Protein AF-A0A2D5BU20-F1 (afdb_monomer_lite)

Sequence (70 aa):
MWRYLKRETNPRNLGSILADLGIIGWNLHNAGNDAVYTLQAMIGIAIKHIEEKQKKRDVKDLEKKIRISE

Radius of gyration: 17.11 Å; chains: 1; bounding box: 43×15×43 Å

Foldseek 3Di:
DVCVLVVNPDDDDLCVLCVVLVHHQDPCVDPVSVVVSVVVSVVSSVVVVVVVVVVVVVVVVVVVVVVVVD

Secondary structure (DSSP, 8-state):
-HHHHHT--S---HHHHHHHTT-----TTSHHHHHHHHHHHHHHHHHHHHHHHHHHHHHHHHHHHHHHH-

pLDDT: mean 93.31, std 5.1, range [72.56, 97.88]

Structure (mmCIF, N/CA/C/O backbone):
data_AF-A0A2D5BU20-F1
#
_entry.id   AF-A0A2D5BU20-F1
#
loop_
_atom_site.group_PDB
_atom_site.id
_atom_site.type_symbol
_atom_site.label_atom_id
_atom_site.label_alt_id
_atom_site.label_comp_id
_atom_site.label_asym_id
_atom_site.label_entity_id
_atom_site.label_seq_id
_atom_site.pdbx_PDB_ins_code
_atom_site.Cartn_x
_atom_site.Cartn_y
_atom_site.Cartn_z
_atom_site.occupancy
_atom_site.B_iso_or_equiv
_atom_site.auth_seq_id
_atom_site.auth_comp_id
_atom_site.auth_asym_id
_atom_site.auth_atom_id
_atom_site.pdbx_PDB_model_num
ATOM 1 N N . MET A 1 1 ? 7.120 3.849 5.781 1.00 75.31 1 MET A N 1
ATOM 2 C CA . MET A 1 1 ? 5.641 3.905 5.811 1.00 75.31 1 MET A CA 1
ATOM 3 C C . MET A 1 1 ? 4.998 2.540 6.083 1.00 75.31 1 MET A C 1
ATOM 5 O O . MET A 1 1 ? 4.330 2.405 7.097 1.00 75.31 1 MET A O 1
ATOM 9 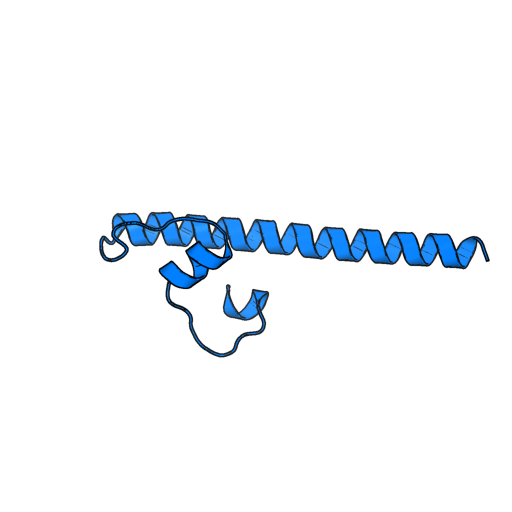N N . TRP A 1 2 ? 5.235 1.511 5.255 1.00 84.69 2 TRP A N 1
ATOM 10 C CA . TRP A 1 2 ? 4.589 0.190 5.405 1.00 84.69 2 TRP A CA 1
ATOM 11 C C . TRP A 1 2 ? 4.800 -0.479 6.773 1.00 84.69 2 TRP A C 1
ATOM 13 O O . TRP A 1 2 ? 3.838 -0.859 7.431 1.00 84.69 2 TRP A O 1
ATOM 23 N N . ARG A 1 3 ? 6.053 -0.529 7.245 1.00 85.69 3 ARG A N 1
ATOM 24 C CA . ARG A 1 3 ? 6.428 -1.061 8.571 1.00 85.69 3 ARG A CA 1
ATOM 25 C C . ARG A 1 3 ? 5.641 -0.422 9.714 1.00 85.69 3 ARG A C 1
ATOM 27 O O . ARG A 1 3 ? 5.189 -1.113 10.617 1.00 85.69 3 ARG A O 1
ATOM 34 N N . TYR A 1 4 ? 5.436 0.893 9.642 1.00 83.38 4 TYR A N 1
ATOM 35 C CA . TYR A 1 4 ? 4.645 1.625 10.626 1.00 83.38 4 TYR A CA 1
ATOM 36 C C . TYR A 1 4 ? 3.163 1.236 10.553 1.00 83.38 4 TYR A C 1
ATOM 38 O O . TYR A 1 4 ? 2.568 0.925 11.581 1.00 83.38 4 TYR A O 1
ATOM 46 N N . LEU A 1 5 ? 2.589 1.186 9.342 1.00 81.94 5 LEU A N 1
ATOM 47 C CA . LEU A 1 5 ? 1.190 0.801 9.141 1.00 81.94 5 LEU A CA 1
ATOM 48 C C . LEU A 1 5 ? 0.910 -0.623 9.651 1.00 81.94 5 LEU A C 1
ATOM 50 O O . LEU A 1 5 ? -0.070 -0.844 10.354 1.00 81.94 5 LEU A O 1
ATOM 54 N N . LYS A 1 6 ? 1.774 -1.586 9.313 1.00 85.06 6 LYS A N 1
ATOM 55 C CA . LYS A 1 6 ? 1.593 -3.006 9.649 1.00 85.06 6 LYS A CA 1
ATOM 56 C C . LYS A 1 6 ? 2.198 -3.432 10.984 1.00 85.06 6 LYS A C 1
ATOM 58 O O . LYS A 1 6 ? 1.988 -4.566 11.393 1.00 85.06 6 LYS A O 1
ATOM 63 N N . ARG A 1 7 ? 2.909 -2.535 11.675 1.00 86.31 7 ARG A N 1
ATOM 64 C CA . ARG A 1 7 ? 3.697 -2.841 12.885 1.00 86.31 7 ARG A CA 1
ATOM 65 C C . ARG A 1 7 ? 4.690 -3.992 12.666 1.00 86.31 7 ARG A C 1
ATOM 67 O O . ARG A 1 7 ? 4.937 -4.792 13.560 1.00 86.31 7 ARG A O 1
ATOM 74 N N . GLU A 1 8 ? 5.265 -4.055 11.469 1.00 89.12 8 GLU A N 1
ATOM 75 C CA . GLU A 1 8 ? 6.246 -5.070 11.081 1.00 89.12 8 GLU A CA 1
ATOM 76 C C . GLU A 1 8 ? 7.670 -4.518 11.213 1.00 89.12 8 GLU A C 1
ATOM 78 O O . GLU A 1 8 ? 7.964 -3.385 10.818 1.00 89.12 8 GLU A O 1
ATOM 83 N N . THR A 1 9 ? 8.584 -5.327 11.747 1.00 86.75 9 THR A N 1
ATOM 84 C CA . THR A 1 9 ? 9.993 -4.946 11.914 1.00 86.75 9 THR A CA 1
ATOM 85 C C . THR A 1 9 ? 10.815 -5.20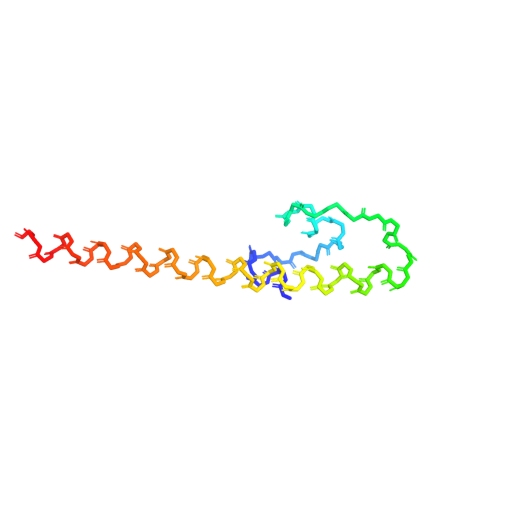3 10.658 1.00 86.75 9 THR A C 1
ATOM 87 O O . THR A 1 9 ? 11.711 -4.407 10.366 1.00 86.75 9 THR A O 1
ATOM 90 N N . ASN A 1 10 ? 10.476 -6.240 9.892 1.00 88.88 10 ASN A N 1
ATOM 91 C CA . ASN A 1 10 ? 11.204 -6.640 8.692 1.00 88.88 10 ASN A CA 1
ATOM 92 C C . ASN A 1 10 ? 10.874 -5.737 7.490 1.00 88.88 10 ASN A C 1
ATOM 94 O O . ASN A 1 10 ? 9.718 -5.340 7.308 1.00 88.88 10 ASN A O 1
ATOM 98 N N . PRO A 1 11 ? 11.869 -5.387 6.654 1.00 85.00 11 PRO A N 1
ATOM 99 C CA . PRO A 1 11 ? 11.611 -4.704 5.395 1.00 85.00 11 PRO A CA 1
ATOM 100 C C . PRO A 1 11 ? 10.871 -5.637 4.430 1.00 85.00 11 PRO A C 1
ATOM 102 O O . PRO A 1 11 ? 11.110 -6.842 4.400 1.00 85.00 11 PRO A O 1
ATOM 105 N N . ARG A 1 12 ? 9.988 -5.063 3.612 1.00 91.44 12 ARG A N 1
ATOM 106 C CA . ARG A 1 12 ? 9.319 -5.764 2.513 1.00 91.44 12 ARG A CA 1
ATOM 107 C C . ARG A 1 12 ? 9.767 -5.166 1.187 1.00 91.44 12 ARG A C 1
ATOM 109 O O . ARG A 1 12 ? 10.008 -3.962 1.111 1.00 91.44 12 ARG A O 1
ATOM 116 N N . ASN A 1 13 ? 9.856 -6.002 0.157 1.00 93.88 13 ASN A N 1
ATOM 117 C CA . ASN A 1 13 ? 10.076 -5.524 -1.205 1.00 93.88 13 ASN A CA 1
ATOM 118 C C . ASN A 1 13 ? 8.812 -4.822 -1.741 1.00 93.88 13 ASN A C 1
ATOM 120 O O . ASN A 1 13 ? 7.705 -5.032 -1.233 1.00 93.88 13 ASN A O 1
ATOM 124 N N . LEU A 1 14 ? 8.987 -3.991 -2.771 1.00 94.88 14 LEU A N 1
ATOM 125 C CA . LEU A 1 14 ? 7.906 -3.200 -3.360 1.00 94.88 14 LEU A CA 1
ATOM 126 C C . LEU A 1 14 ? 6.768 -4.087 -3.891 1.00 94.88 14 LEU A C 1
ATOM 128 O O . LEU A 1 14 ? 5.608 -3.815 -3.603 1.00 94.88 14 LEU A O 1
ATOM 132 N N . GLY A 1 15 ? 7.090 -5.191 -4.572 1.00 95.88 15 GLY A N 1
ATOM 133 C CA . GLY A 1 15 ? 6.097 -6.120 -5.120 1.00 95.88 15 GLY A CA 1
ATOM 134 C C . GLY A 1 15 ? 5.163 -6.712 -4.062 1.00 95.88 15 GLY A C 1
ATOM 135 O O . GLY A 1 15 ? 3.951 -6.732 -4.253 1.00 95.88 15 GLY A O 1
ATOM 136 N N . SER A 1 16 ? 5.694 -7.119 -2.907 1.00 95.06 16 SER A N 1
ATOM 137 C CA . SER A 1 16 ? 4.879 -7.632 -1.801 1.00 95.06 16 SER A CA 1
ATOM 138 C C . SER A 1 16 ? 3.975 -6.558 -1.191 1.00 95.06 16 SER A C 1
ATOM 140 O O . SER A 1 16 ? 2.858 -6.861 -0.788 1.00 95.06 16 SER A O 1
ATOM 142 N N . ILE A 1 17 ? 4.431 -5.302 -1.124 1.00 95.19 17 ILE A N 1
ATOM 143 C CA . ILE A 1 17 ? 3.596 -4.187 -0.645 1.00 95.19 17 ILE A CA 1
ATOM 144 C C . ILE A 1 17 ? 2.452 -3.910 -1.627 1.00 95.19 17 ILE A C 1
ATOM 146 O O . ILE A 1 17 ? 1.318 -3.710 -1.198 1.00 95.19 17 ILE A O 1
ATOM 150 N N . LEU A 1 18 ? 2.735 -3.913 -2.932 1.00 96.38 18 LEU A N 1
ATOM 151 C CA . LEU A 1 18 ? 1.721 -3.726 -3.971 1.00 96.38 18 LEU A CA 1
ATOM 152 C C . LEU A 1 18 ? 0.663 -4.835 -3.923 1.00 96.38 18 LEU A C 1
ATOM 154 O O . LEU A 1 18 ? -0.526 -4.527 -3.915 1.00 96.38 18 LEU A O 1
ATOM 158 N N . ALA A 1 19 ? 1.081 -6.097 -3.792 1.00 95.31 19 ALA A N 1
ATOM 159 C CA . ALA A 1 19 ? 0.167 -7.232 -3.680 1.00 95.31 19 ALA A CA 1
ATOM 160 C C . ALA A 1 19 ? -0.789 -7.095 -2.479 1.00 95.31 19 ALA A C 1
ATOM 162 O O . ALA A 1 19 ? -1.997 -7.268 -2.630 1.00 95.31 19 ALA A O 1
ATOM 163 N N . ASP A 1 20 ? -0.282 -6.686 -1.310 1.00 93.62 20 ASP A N 1
ATOM 164 C CA . ASP A 1 20 ? -1.100 -6.453 -0.107 1.00 93.62 20 ASP A CA 1
ATOM 165 C C . ASP A 1 20 ? -2.076 -5.265 -0.245 1.00 93.62 20 ASP A C 1
ATOM 167 O O . ASP A 1 20 ? -3.033 -5.138 0.532 1.00 93.62 20 ASP A O 1
ATOM 171 N N . LEU A 1 21 ? -1.816 -4.363 -1.194 1.00 94.44 21 LEU A N 1
ATOM 172 C CA . LEU A 1 21 ? -2.696 -3.258 -1.577 1.00 94.44 21 LEU A CA 1
ATOM 173 C C . LEU A 1 21 ? -3.631 -3.623 -2.743 1.00 94.44 21 LEU A C 1
ATOM 175 O O . LEU A 1 21 ? -4.439 -2.788 -3.140 1.00 94.44 21 LEU A O 1
ATOM 179 N N . GLY A 1 22 ? -3.547 -4.844 -3.281 1.00 96.06 22 GLY A N 1
ATOM 180 C CA . GLY A 1 22 ? -4.325 -5.281 -4.444 1.00 96.06 22 GLY A CA 1
ATOM 181 C C . GLY A 1 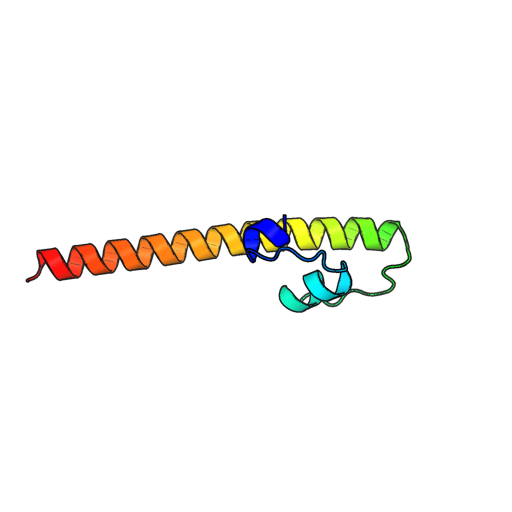22 ? -3.846 -4.688 -5.774 1.00 96.06 22 GLY A C 1
ATOM 182 O O . GLY A 1 22 ? -4.608 -4.650 -6.735 1.00 96.06 22 GLY A O 1
ATOM 183 N N . ILE A 1 23 ? -2.601 -4.211 -5.838 1.00 96.56 23 ILE A N 1
ATOM 184 C CA . ILE A 1 23 ? -1.993 -3.606 -7.028 1.00 96.56 23 ILE A CA 1
ATOM 185 C C . ILE A 1 23 ? -1.045 -4.619 -7.676 1.00 96.56 23 ILE A C 1
ATOM 187 O O . ILE A 1 23 ? -0.156 -5.165 -7.023 1.00 96.56 23 ILE A O 1
ATOM 191 N N . ILE A 1 24 ? -1.199 -4.845 -8.982 1.00 95.69 24 ILE A N 1
ATOM 192 C CA . ILE A 1 24 ? -0.298 -5.709 -9.752 1.00 95.69 24 ILE A CA 1
ATOM 193 C C . ILE A 1 24 ? 0.867 -4.861 -10.279 1.00 95.69 24 ILE A C 1
ATOM 195 O O . ILE A 1 24 ? 0.687 -3.995 -11.135 1.00 95.69 24 ILE A O 1
ATOM 199 N N . GLY A 1 25 ? 2.066 -5.108 -9.748 1.00 93.19 25 GLY A N 1
ATOM 200 C CA . GLY A 1 25 ? 3.306 -4.491 -10.221 1.00 93.19 25 GLY A CA 1
ATOM 201 C C . GLY A 1 25 ? 3.906 -5.247 -11.405 1.00 93.19 25 GLY A C 1
ATOM 202 O O . GLY A 1 25 ? 4.019 -6.471 -11.352 1.00 93.19 25 GLY A O 1
ATOM 203 N N . TRP A 1 26 ? 4.338 -4.534 -12.448 1.00 94.44 26 TRP A N 1
ATOM 204 C CA . TRP A 1 26 ? 5.031 -5.122 -13.596 1.00 94.44 26 TRP A CA 1
ATOM 205 C C . TRP A 1 26 ? 6.382 -4.443 -13.843 1.00 94.44 26 TRP A C 1
ATOM 207 O O . TRP A 1 26 ? 6.495 -3.220 -13.799 1.00 94.44 26 TRP A O 1
ATOM 217 N N . ASN A 1 27 ? 7.415 -5.245 -14.117 1.00 94.06 27 ASN A N 1
ATOM 218 C CA . ASN A 1 27 ? 8.772 -4.778 -14.414 1.00 94.06 27 ASN A CA 1
ATOM 219 C C . ASN A 1 27 ? 9.337 -3.817 -13.338 1.00 94.06 27 ASN A C 1
ATOM 221 O O . ASN A 1 27 ? 9.762 -2.704 -13.644 1.00 94.06 27 ASN A O 1
ATOM 225 N N . LEU A 1 28 ? 9.352 -4.270 -12.075 1.00 91.31 28 LEU A N 1
ATOM 226 C CA . LEU A 1 28 ? 9.878 -3.566 -10.882 1.00 91.31 28 LEU A CA 1
ATOM 227 C C . LEU A 1 28 ? 11.423 -3.486 -10.832 1.00 91.31 28 LEU A C 1
ATOM 229 O O . LEU A 1 28 ? 12.035 -3.461 -9.771 1.00 91.31 28 LEU A O 1
ATOM 233 N N . HIS A 1 29 ? 12.066 -3.565 -11.993 1.00 91.31 29 HIS A N 1
ATOM 234 C CA . HIS A 1 29 ? 13.499 -3.323 -12.166 1.00 91.31 29 HIS A CA 1
ATOM 235 C C . HIS A 1 29 ? 13.750 -2.128 -13.094 1.00 91.31 29 HIS A C 1
ATOM 237 O O . HIS A 1 29 ? 14.894 -1.764 -13.364 1.00 91.31 29 HIS A O 1
ATOM 243 N N . ASN A 1 30 ? 12.677 -1.524 -13.611 1.00 97.12 30 ASN A N 1
ATOM 244 C CA . ASN A 1 30 ? 12.727 -0.272 -14.334 1.00 97.12 30 ASN A CA 1
ATOM 245 C C . ASN A 1 30 ? 12.526 0.875 -13.342 1.00 97.12 30 ASN A C 1
ATOM 247 O O . ASN A 1 30 ? 11.459 0.991 -12.746 1.00 97.12 30 ASN A O 1
ATOM 251 N N . ALA A 1 31 ? 13.511 1.767 -13.244 1.00 95.75 31 ALA A N 1
ATOM 252 C CA . ALA A 1 31 ? 13.484 2.867 -12.282 1.00 95.75 31 ALA A CA 1
ATOM 253 C C . ALA A 1 31 ? 12.240 3.772 -12.404 1.00 95.75 31 ALA A C 1
ATOM 255 O O . ALA A 1 31 ? 11.747 4.288 -11.401 1.00 95.75 31 ALA A O 1
ATOM 256 N N . GLY A 1 32 ? 11.707 3.952 -13.618 1.00 97.69 32 GLY A N 1
ATOM 257 C CA . GLY A 1 32 ? 10.469 4.700 -13.844 1.00 97.69 32 GLY A CA 1
ATOM 258 C C . GLY A 1 32 ? 9.253 3.985 -13.256 1.00 97.69 32 GLY A C 1
ATOM 259 O O . GLY A 1 32 ? 8.461 4.594 -12.537 1.00 97.69 32 GLY A O 1
ATOM 260 N N . ASN A 1 33 ? 9.144 2.678 -13.490 1.00 97.44 33 ASN A N 1
ATOM 261 C CA . ASN A 1 33 ? 8.104 1.851 -12.884 1.00 97.44 33 ASN A CA 1
ATOM 262 C C . ASN A 1 33 ? 8.241 1.817 -11.361 1.00 97.44 33 ASN A C 1
ATOM 264 O O . ASN A 1 33 ? 7.244 1.991 -10.666 1.00 97.44 33 ASN A O 1
ATOM 268 N N . ASP A 1 34 ? 9.456 1.663 -10.833 1.00 96.44 34 ASP A N 1
ATOM 269 C CA . ASP A 1 34 ? 9.705 1.679 -9.391 1.00 96.44 34 ASP A CA 1
ATOM 270 C C . ASP A 1 34 ? 9.226 2.984 -8.753 1.00 96.44 34 ASP A C 1
ATOM 272 O O . ASP A 1 34 ? 8.583 2.954 -7.703 1.00 96.44 34 ASP A O 1
ATOM 276 N N . ALA A 1 35 ? 9.454 4.127 -9.407 1.00 97.19 35 ALA A N 1
ATOM 277 C CA . ALA A 1 35 ? 8.952 5.416 -8.942 1.00 97.19 35 ALA A CA 1
ATOM 278 C C . ALA A 1 35 ? 7.414 5.479 -8.950 1.00 97.19 35 ALA A C 1
ATOM 280 O O . ALA A 1 35 ? 6.808 5.855 -7.942 1.00 97.19 35 ALA A O 1
ATOM 281 N N . VAL A 1 36 ? 6.775 5.068 -10.052 1.00 97.88 36 VAL A N 1
ATOM 282 C CA . VAL A 1 36 ? 5.306 5.044 -10.182 1.00 97.88 36 VAL A CA 1
ATOM 283 C C . VAL A 1 36 ? 4.682 4.154 -9.112 1.00 97.88 36 VAL A C 1
ATOM 285 O O . VAL A 1 36 ? 3.799 4.588 -8.370 1.00 97.88 36 VAL A O 1
ATOM 288 N N . TYR A 1 37 ? 5.165 2.922 -8.987 1.00 97.88 37 TYR A N 1
ATOM 289 C CA . TYR A 1 37 ? 4.631 1.958 -8.037 1.00 97.88 37 TYR A CA 1
ATOM 290 C C . TYR A 1 37 ? 4.938 2.330 -6.587 1.00 97.88 37 TYR A C 1
ATOM 292 O O . TYR A 1 37 ? 4.110 2.093 -5.708 1.00 97.88 37 TYR A O 1
ATOM 300 N N . THR A 1 38 ? 6.072 2.978 -6.316 1.00 96.25 38 THR A N 1
ATOM 301 C CA . THR A 1 38 ? 6.354 3.528 -4.985 1.00 96.25 38 THR A CA 1
ATOM 302 C C . THR A 1 38 ? 5.336 4.604 -4.613 1.00 96.25 38 THR A C 1
ATOM 304 O O . THR A 1 38 ? 4.801 4.577 -3.503 1.00 96.25 38 THR A O 1
ATOM 307 N N . LEU A 1 39 ? 5.011 5.521 -5.531 1.00 97.50 39 LEU A N 1
ATOM 308 C CA . LEU A 1 39 ? 4.001 6.550 -5.285 1.00 97.50 39 LEU A CA 1
ATOM 309 C C . LEU A 1 39 ? 2.611 5.935 -5.073 1.00 97.50 39 LEU A C 1
ATOM 311 O O . LEU A 1 39 ? 1.932 6.280 -4.1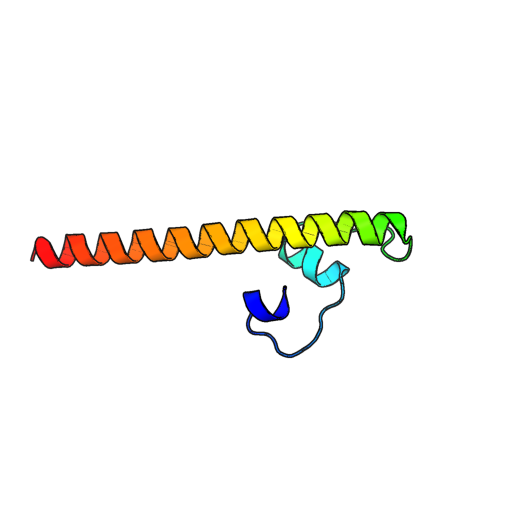05 1.00 97.50 39 LEU A O 1
ATOM 315 N N . GLN A 1 40 ? 2.216 4.982 -5.920 1.00 97.50 40 GLN A N 1
ATOM 316 C CA . GLN A 1 40 ? 0.958 4.247 -5.760 1.00 97.50 40 GLN A CA 1
ATOM 317 C C . GLN A 1 40 ? 0.885 3.538 -4.403 1.00 97.50 40 GLN A C 1
ATOM 319 O O . GLN A 1 40 ? -0.125 3.646 -3.707 1.00 97.50 40 GLN A O 1
ATOM 324 N N . ALA A 1 41 ? 1.968 2.880 -3.979 1.00 96.38 41 ALA A N 1
ATOM 325 C CA . ALA A 1 41 ? 2.043 2.249 -2.668 1.00 96.38 41 ALA A CA 1
ATOM 326 C C . ALA A 1 41 ? 1.892 3.272 -1.531 1.00 96.38 41 ALA A C 1
ATOM 328 O O . ALA A 1 41 ? 1.166 3.016 -0.571 1.00 96.38 41 ALA A O 1
ATOM 329 N N . MET A 1 42 ? 2.531 4.444 -1.626 1.00 96.06 42 MET A N 1
ATOM 330 C CA . MET A 1 42 ? 2.398 5.494 -0.608 1.00 96.06 42 MET A CA 1
ATOM 331 C C . MET A 1 42 ? 0.965 6.028 -0.510 1.00 96.06 42 MET A C 1
ATOM 333 O O . MET A 1 42 ? 0.447 6.167 0.600 1.00 96.06 42 MET A O 1
ATOM 337 N N . ILE A 1 43 ? 0.306 6.269 -1.645 1.00 96.81 43 ILE A N 1
ATOM 338 C CA . ILE A 1 43 ? -1.094 6.711 -1.686 1.00 96.81 43 ILE A CA 1
ATOM 339 C C . ILE A 1 43 ? -2.012 5.631 -1.099 1.00 96.81 43 ILE A C 1
ATOM 341 O O . ILE A 1 43 ? -2.819 5.928 -0.218 1.00 96.81 43 ILE A O 1
ATOM 345 N N . GLY A 1 44 ? -1.848 4.370 -1.510 1.00 95.38 44 GLY A N 1
ATOM 346 C CA . GLY A 1 44 ? -2.634 3.248 -0.988 1.00 95.38 44 GLY A CA 1
ATOM 347 C C . GLY A 1 44 ? -2.482 3.068 0.526 1.00 95.38 44 GLY A C 1
ATOM 348 O O . GLY A 1 44 ? -3.464 2.843 1.233 1.00 95.38 44 GLY A O 1
ATOM 349 N N . ILE A 1 45 ? -1.268 3.251 1.056 1.00 94.62 45 ILE A N 1
ATOM 350 C CA . ILE A 1 45 ? -1.010 3.249 2.504 1.00 94.62 45 ILE A CA 1
ATOM 351 C C . ILE A 1 45 ? -1.753 4.389 3.211 1.00 94.62 45 ILE A C 1
ATOM 353 O O . ILE A 1 45 ? -2.346 4.158 4.266 1.00 94.62 45 ILE A O 1
ATOM 357 N N . ALA A 1 46 ? -1.727 5.604 2.656 1.00 95.12 46 ALA A N 1
ATOM 358 C CA . ALA A 1 46 ? -2.405 6.755 3.248 1.00 95.12 46 ALA A CA 1
ATOM 359 C C . ALA A 1 46 ? -3.927 6.554 3.300 1.00 95.12 46 ALA A C 1
ATOM 361 O O . ALA A 1 46 ? -4.529 6.748 4.357 1.00 95.12 46 ALA A O 1
ATOM 362 N N . ILE A 1 47 ? -4.530 6.091 2.199 1.00 94.75 47 ILE A N 1
ATOM 363 C CA . ILE A 1 47 ? -5.967 5.784 2.123 1.00 94.75 47 ILE A CA 1
ATOM 364 C C . ILE A 1 47 ? -6.338 4.727 3.166 1.00 94.75 47 ILE A C 1
ATOM 366 O O . ILE A 1 47 ? -7.212 4.964 3.999 1.00 94.75 47 ILE A O 1
ATOM 370 N N . LYS A 1 48 ? -5.611 3.604 3.203 1.00 91.94 48 LYS A N 1
ATOM 371 C CA . LYS A 1 48 ? -5.860 2.518 4.161 1.00 91.94 48 LYS A CA 1
ATOM 372 C C . LYS A 1 48 ? -5.784 2.993 5.612 1.00 91.94 48 LYS A C 1
ATOM 374 O O . LYS A 1 48 ? -6.621 2.625 6.433 1.00 91.94 48 LYS A O 1
ATOM 379 N N . HIS A 1 49 ? -4.814 3.849 5.931 1.00 92.25 49 HIS A N 1
ATOM 380 C CA . HIS A 1 49 ? -4.693 4.427 7.267 1.00 92.25 49 HIS A CA 1
ATOM 381 C C . HIS A 1 49 ? -5.895 5.311 7.637 1.00 92.25 49 HIS A C 1
ATOM 383 O O . HIS A 1 49 ? -6.379 5.256 8.771 1.00 92.25 49 HIS A O 1
ATOM 389 N N . ILE A 1 50 ? -6.384 6.122 6.693 1.00 94.75 50 ILE A N 1
ATOM 390 C CA . ILE A 1 50 ? -7.562 6.975 6.889 1.00 94.75 50 ILE A CA 1
ATOM 391 C C . ILE A 1 50 ? -8.808 6.114 7.125 1.00 94.75 50 ILE A C 1
ATOM 393 O O . ILE A 1 50 ? -9.526 6.349 8.097 1.00 94.75 50 ILE A O 1
ATOM 397 N N . GLU A 1 51 ? -9.025 5.082 6.308 1.00 94.75 51 GLU A N 1
ATOM 398 C CA . GLU A 1 51 ? -10.153 4.154 6.456 1.00 94.75 51 GLU A CA 1
ATOM 399 C C . GLU A 1 51 ? -10.133 3.418 7.801 1.00 94.75 51 GLU A C 1
ATOM 401 O O . GLU A 1 51 ? -11.153 3.340 8.487 1.00 94.75 51 GLU A O 1
ATOM 406 N N . GLU A 1 52 ? -8.975 2.902 8.224 1.00 92.31 52 GLU A N 1
ATOM 407 C CA . GLU A 1 52 ? -8.825 2.234 9.522 1.00 92.31 52 GLU A CA 1
ATOM 408 C C . GLU A 1 52 ? -9.115 3.186 10.689 1.00 92.31 52 GLU A C 1
ATOM 410 O O . GLU A 1 52 ? -9.727 2.795 11.689 1.00 92.31 52 GLU A O 1
ATOM 415 N N . LYS A 1 53 ? -8.689 4.449 10.579 1.00 93.94 53 LYS A N 1
ATOM 416 C CA . LYS A 1 53 ? -8.961 5.475 11.588 1.00 93.94 53 LYS A CA 1
ATOM 417 C C . LYS A 1 53 ? -10.442 5.845 11.631 1.00 93.94 53 LYS A C 1
ATOM 419 O O . LYS A 1 53 ? -10.966 6.031 12.729 1.00 93.94 53 LYS A O 1
ATOM 424 N N . GLN A 1 54 ? -11.102 5.929 10.477 1.00 96.69 54 GLN A N 1
ATOM 425 C CA . GLN A 1 54 ? -12.538 6.189 10.394 1.00 96.69 54 GLN A CA 1
ATOM 426 C C . GLN A 1 54 ? -13.333 5.047 11.034 1.00 96.69 54 GLN A C 1
ATOM 428 O O . GLN A 1 54 ? -14.078 5.295 11.976 1.00 96.69 54 GLN A O 1
ATOM 433 N N . LYS A 1 55 ? -13.058 3.791 10.659 1.00 96.25 55 LYS A N 1
ATOM 434 C CA . LYS A 1 55 ? -13.706 2.607 11.254 1.00 96.25 55 LYS A CA 1
ATOM 435 C C . LYS A 1 55 ? -13.588 2.580 12.780 1.00 96.25 55 LYS A C 1
ATOM 437 O O . LYS A 1 55 ? -14.560 2.308 13.474 1.00 96.25 55 LYS A O 1
ATOM 442 N N . LYS A 1 56 ? -12.411 2.908 13.329 1.00 95.31 56 LYS A N 1
ATOM 443 C CA . LYS A 1 56 ? -12.207 2.994 14.789 1.00 95.31 56 LYS A CA 1
ATOM 444 C C . LYS A 1 56 ? -13.048 4.088 15.449 1.00 95.31 56 LYS A C 1
ATOM 446 O O . LYS A 1 56 ? -13.474 3.909 16.588 1.00 95.31 56 LYS A O 1
ATOM 451 N N . ARG A 1 57 ? -13.249 5.225 14.776 1.00 96.50 57 ARG A N 1
ATOM 452 C CA . ARG A 1 57 ? -14.126 6.296 15.271 1.00 96.50 57 ARG A CA 1
ATOM 453 C C . ARG A 1 57 ? -15.578 5.836 15.278 1.00 96.50 57 ARG A C 1
ATOM 455 O O . ARG A 1 57 ? -16.215 5.947 16.318 1.00 96.50 57 ARG A O 1
ATOM 462 N N . ASP A 1 58 ? -16.036 5.237 14.182 1.00 97.12 58 ASP A N 1
ATOM 463 C CA . ASP A 1 58 ? -17.417 4.764 14.042 1.00 97.12 58 ASP A CA 1
ATOM 464 C C . ASP A 1 58 ? -17.766 3.714 15.105 1.00 97.12 58 ASP A C 1
ATOM 466 O O . ASP A 1 58 ? -18.805 3.816 15.754 1.00 97.12 58 ASP A O 1
ATOM 470 N N . VAL A 1 59 ? -16.860 2.757 15.357 1.00 97.38 59 VAL A N 1
ATOM 471 C CA . VAL A 1 59 ? -17.015 1.761 16.434 1.00 97.38 59 VAL A CA 1
ATOM 472 C C . VAL A 1 59 ? -17.117 2.440 17.800 1.00 97.38 59 VAL A C 1
ATOM 474 O O . VAL A 1 59 ? -18.048 2.167 18.552 1.00 97.38 59 VAL A O 1
ATOM 477 N N . LYS A 1 60 ? -16.213 3.377 18.109 1.00 96.31 60 LYS A N 1
ATOM 478 C CA . LYS A 1 60 ? -16.222 4.091 19.395 1.00 96.31 60 LYS A CA 1
ATOM 479 C C . LYS A 1 60 ? -17.502 4.904 19.598 1.00 96.31 60 LYS A C 1
ATOM 481 O O . LYS A 1 60 ? -17.994 5.021 20.719 1.00 96.31 60 LYS A O 1
ATOM 486 N N . ASP A 1 61 ? -18.021 5.514 18.540 1.00 96.81 61 ASP A N 1
ATOM 487 C CA . ASP A 1 61 ? -19.240 6.312 18.622 1.00 96.81 61 ASP A CA 1
ATOM 488 C C . ASP A 1 61 ? -20.493 5.432 18.724 1.00 96.81 61 ASP A C 1
ATOM 490 O O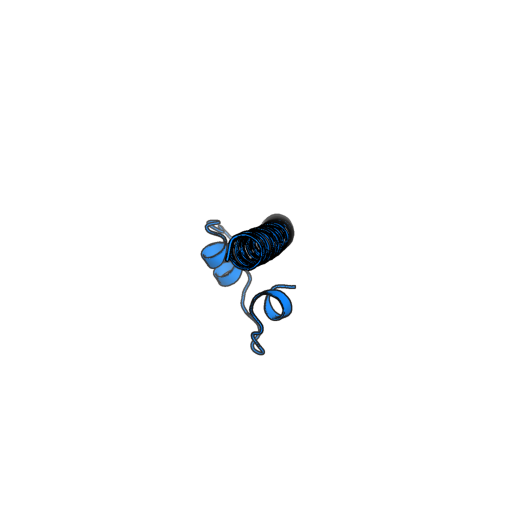 . ASP A 1 61 ? -21.432 5.806 19.427 1.00 96.81 61 ASP A O 1
ATOM 494 N N . LEU A 1 62 ? -20.486 4.237 18.123 1.00 96.81 62 LEU A N 1
ATOM 495 C CA . LEU A 1 62 ? -21.519 3.223 18.336 1.00 96.81 62 LEU A CA 1
ATOM 496 C C . LEU A 1 62 ? -21.526 2.718 19.788 1.00 96.81 62 LEU A C 1
ATOM 498 O O . LEU A 1 62 ? -22.577 2.716 20.422 1.00 96.81 62 LEU A O 1
ATOM 502 N N . GLU A 1 63 ? -20.362 2.376 20.345 1.00 96.38 63 GLU A N 1
ATOM 503 C CA . GLU A 1 63 ? -20.222 1.938 21.744 1.00 96.38 63 GLU A CA 1
ATOM 504 C C . GLU A 1 63 ? -20.729 2.991 22.741 1.00 96.38 63 GLU A C 1
ATOM 506 O O . GLU A 1 63 ? -21.420 2.663 23.706 1.00 96.38 63 GLU A O 1
ATOM 511 N N . LYS A 1 64 ? -20.426 4.276 22.506 1.00 95.50 64 LYS A N 1
ATOM 512 C CA . LYS A 1 64 ? -20.951 5.371 23.337 1.00 95.50 64 LYS A CA 1
ATOM 513 C C . LYS A 1 64 ? -22.471 5.473 23.262 1.00 95.50 64 LYS A C 1
ATOM 515 O O . LYS A 1 64 ? -23.095 5.698 24.292 1.00 95.50 64 LYS A O 1
ATOM 520 N N . LYS A 1 65 ? -23.057 5.346 22.064 1.00 95.56 65 LYS A N 1
ATOM 521 C CA . LYS A 1 65 ? -24.516 5.401 21.885 1.00 95.56 65 LYS A CA 1
ATOM 522 C C . LYS A 1 65 ? -25.203 4.275 22.650 1.00 95.56 65 LYS A C 1
ATOM 524 O O . LYS A 1 65 ? -26.155 4.560 23.362 1.00 95.56 65 LYS A O 1
ATOM 529 N N . ILE A 1 66 ? -24.674 3.052 22.554 1.00 96.94 66 ILE A N 1
ATOM 530 C CA . ILE A 1 66 ? -25.189 1.884 23.284 1.00 96.94 66 ILE A CA 1
ATOM 531 C C . ILE A 1 66 ? -25.154 2.139 24.796 1.00 96.94 66 ILE A C 1
ATOM 533 O O . ILE A 1 66 ? -26.172 1.988 25.459 1.00 96.94 66 ILE A O 1
ATOM 537 N N . ARG A 1 67 ? -24.029 2.632 25.329 1.00 95.00 67 ARG A N 1
ATOM 538 C CA . ARG A 1 67 ? -23.885 2.913 26.768 1.00 95.00 67 ARG A CA 1
ATOM 539 C C . ARG A 1 67 ? -24.831 4.000 27.292 1.00 95.00 67 ARG A C 1
ATOM 541 O O . ARG A 1 67 ? -25.147 4.001 28.469 1.00 95.00 67 ARG A O 1
ATOM 548 N N . ILE A 1 68 ? -25.212 4.969 26.460 1.00 93.69 68 ILE A N 1
ATOM 549 C CA . ILE A 1 68 ? -26.143 6.042 26.856 1.00 93.69 68 ILE A CA 1
ATOM 550 C C . ILE A 1 68 ? -27.600 5.550 26.824 1.00 93.69 68 ILE A C 1
ATOM 552 O O . ILE A 1 68 ? -28.450 6.133 27.491 1.00 93.69 68 ILE A O 1
ATOM 556 N N . SER A 1 69 ? -27.897 4.519 26.0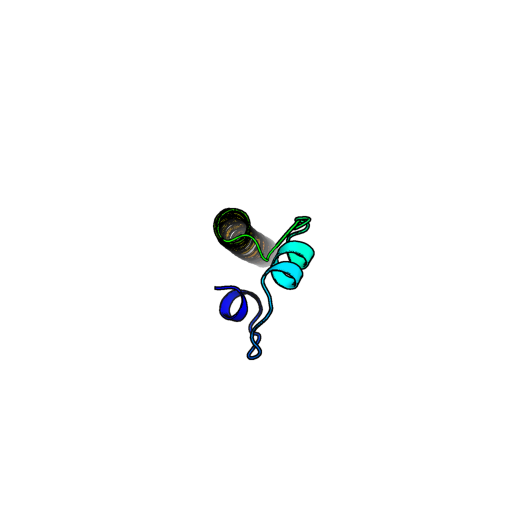27 1.00 88.69 69 SER A N 1
ATOM 557 C CA . SER A 1 69 ? -29.237 3.927 25.928 1.00 88.69 69 SER A CA 1
ATOM 558 C C . SER A 1 69 ? -29.539 2.836 26.965 1.00 88.69 69 SER A C 1
ATOM 560 O O . SER A 1 69 ? -30.692 2.420 27.045 1.00 88.69 69 SER A O 1
ATOM 562 N N . GLU A 1 70 ? -28.529 2.373 27.709 1.00 72.56 70 GLU A N 1
ATOM 563 C CA . GLU A 1 70 ? -28.650 1.479 28.878 1.00 72.56 70 GLU A CA 1
ATOM 564 C C . GLU A 1 70 ? -28.845 2.285 30.170 1.00 72.56 70 GLU A C 1
ATOM 566 O O . GLU A 1 70 ? -29.647 1.835 31.019 1.00 72.56 70 GLU A O 1
#